Protein AF-A0A948FNV9-F1 (afdb_monomer_lite)

Secondary structure (DSSP, 8-state):
-TTTT----HHHHHHHTGGGGGHHHHHHHHHHHHB-TT--HHHHHHHTT--HHHHHHHHHIIIIIHHHHHHHHHGGGGG-GGGHHHHHHHHHHHHHHHHTTTB-HHHHHHHHHHHHHHHHHHHHHHHHHTSSHHHHHHHHHHHHHHHHHHHHHHH-

Radius of gyration: 16.14 Å; chains: 1; bounding box: 38×26×47 Å

Foldseek 3Di:
DVFAQFLDDPVLCVVQQVVLLCVLVVCLVCVVVWWDPVDPPLVVCVVVVNDLVNLVVCLCCQLPVVLVVVCVVLVVLLPDPPCQLVSQQVQLVVVLVVCVNTGDPVNSVVSSVVSSVLSVVQSVSCVVRVHNHSVSSSSSSNSNSVSVSSSVVRPD

pLDDT: mean 92.03, std 7.29, range [51.28, 98.44]

Sequence (156 aa):
KKLLFKGFSAKYFLAFVIPLLFFGPLLYKFFPYILNDSVVFKEWLYANGISSKSFMILIPYFCIVHPVLEEIHWGKFREYANQQWIMYVLFAGYHILVLANLLSRIWLIISFLVLVGVAYLWTVLYKKLNGGIIPFLSHLVADIGIIGVAYAVVFK

Structure (mmCIF, N/CA/C/O backbone):
data_AF-A0A948FNV9-F1
#
_entry.id   AF-A0A948FNV9-F1
#
loop_
_atom_site.group_PDB
_atom_site.id
_atom_site.type_symbol
_atom_site.label_atom_id
_atom_site.label_alt_id
_atom_site.label_comp_id
_atom_site.label_asym_id
_atom_site.label_entity_id
_atom_site.label_seq_id
_atom_site.pdbx_PDB_ins_code
_atom_site.Cartn_x
_atom_site.Cartn_y
_atom_site.Cartn_z
_atom_site.occupancy
_atom_site.B_iso_or_equiv
_atom_site.auth_seq_id
_atom_site.auth_comp_id
_atom_site.auth_asym_id
_atom_site.auth_atom_id
_atom_site.pdbx_PDB_model_num
ATOM 1 N N . LYS A 1 1 ? -12.991 -12.519 12.413 1.00 51.28 1 LYS A N 1
ATOM 2 C CA . LYS A 1 1 ? -13.675 -12.519 11.087 1.00 51.28 1 LYS A CA 1
ATOM 3 C C . LYS A 1 1 ? -14.839 -11.516 10.981 1.00 51.28 1 LYS A C 1
ATOM 5 O O . LYS A 1 1 ? -14.946 -10.890 9.942 1.00 51.28 1 LYS A O 1
ATOM 10 N N . LYS A 1 2 ? -15.673 -11.291 12.016 1.00 57.31 2 LYS A N 1
ATOM 11 C CA . LYS A 1 2 ? -16.842 -10.372 11.957 1.00 57.31 2 LYS A CA 1
ATOM 12 C C . LYS A 1 2 ? -16.541 -8.854 11.915 1.00 57.31 2 LYS A C 1
ATOM 14 O O . LYS A 1 2 ? -17.488 -8.085 11.802 1.00 57.31 2 LYS A O 1
ATOM 19 N N . LEU A 1 3 ? -15.280 -8.417 12.025 1.00 73.06 3 LEU A N 1
ATOM 20 C CA . LEU A 1 3 ? -14.925 -6.991 12.157 1.00 73.06 3 LEU A CA 1
ATOM 21 C C . LEU A 1 3 ? -14.445 -6.328 10.856 1.00 73.06 3 LEU A C 1
ATOM 23 O O . LEU A 1 3 ? -14.486 -5.107 10.774 1.00 73.06 3 LEU A O 1
ATOM 27 N N . LEU A 1 4 ? -14.053 -7.093 9.828 1.00 81.62 4 LEU A N 1
ATOM 28 C CA . LEU A 1 4 ? -13.456 -6.524 8.609 1.00 81.62 4 LEU A CA 1
ATOM 29 C C . LEU A 1 4 ? -14.431 -5.617 7.843 1.00 81.62 4 LEU A C 1
ATOM 31 O O . LEU A 1 4 ? -14.056 -4.533 7.430 1.00 81.62 4 LEU A O 1
ATOM 35 N N . PHE A 1 5 ? -15.703 -6.009 7.744 1.00 86.19 5 PHE A N 1
ATOM 36 C CA . PHE A 1 5 ? -16.733 -5.247 7.026 1.00 86.19 5 PHE A CA 1
ATOM 37 C C . PHE A 1 5 ? -17.628 -4.395 7.945 1.00 86.19 5 PHE A C 1
ATOM 39 O O . PHE A 1 5 ? -18.759 -4.071 7.594 1.00 86.19 5 PHE A O 1
ATOM 46 N N . LYS A 1 6 ? -17.150 -4.053 9.148 1.00 92.12 6 LYS A N 1
ATOM 47 C CA . LYS A 1 6 ? -17.861 -3.192 10.109 1.00 92.12 6 LYS A CA 1
ATOM 48 C C . LYS A 1 6 ? -17.164 -1.845 10.275 1.00 92.12 6 LYS A C 1
ATOM 50 O O . LYS A 1 6 ? -16.028 -1.676 9.843 1.00 92.12 6 LYS A O 1
ATOM 55 N N . GLY A 1 7 ? -17.844 -0.915 10.947 1.00 93.25 7 GLY A N 1
ATOM 56 C CA . GLY A 1 7 ? -17.279 0.384 11.318 1.00 93.25 7 GLY A CA 1
ATOM 57 C C . GLY A 1 7 ? -17.314 1.412 10.190 1.00 93.25 7 GLY A C 1
ATOM 58 O O . GLY A 1 7 ? -16.403 2.224 10.066 1.00 93.25 7 GLY A O 1
ATOM 59 N N . PHE A 1 8 ? -18.332 1.374 9.325 1.00 96.44 8 PHE A N 1
ATOM 60 C CA . PHE A 1 8 ? -18.444 2.365 8.259 1.00 96.44 8 PHE A CA 1
ATOM 61 C C . PHE A 1 8 ? -18.791 3.741 8.828 1.00 96.44 8 PHE A C 1
ATOM 63 O O . PHE A 1 8 ? -19.652 3.880 9.697 1.00 96.44 8 PHE A O 1
ATOM 70 N N . SER A 1 9 ? -18.147 4.772 8.291 1.00 97.62 9 SER A N 1
ATOM 71 C CA . SER A 1 9 ? -18.493 6.157 8.568 1.00 97.62 9 SER A CA 1
ATOM 72 C C . SER A 1 9 ? -18.161 7.017 7.357 1.00 97.62 9 SER A C 1
ATOM 74 O O . SER A 1 9 ? -17.003 7.084 6.944 1.00 97.62 9 SER A O 1
ATOM 76 N N . ALA A 1 10 ? -19.168 7.713 6.823 1.00 97.88 10 ALA A N 1
ATOM 77 C CA . ALA A 1 10 ? -19.018 8.567 5.645 1.00 97.88 10 ALA A CA 1
ATOM 78 C C . ALA A 1 10 ? -17.923 9.628 5.836 1.00 97.88 10 ALA A C 1
ATOM 80 O O . ALA A 1 10 ? -17.114 9.844 4.942 1.00 97.88 10 ALA A O 1
ATOM 81 N N . LYS A 1 11 ? -17.825 10.220 7.035 1.00 98.06 11 LYS A N 1
ATOM 82 C CA . LYS A 1 11 ? -16.777 11.196 7.370 1.00 98.06 11 LYS A CA 1
ATOM 83 C C . LYS A 1 11 ? -15.372 10.627 7.151 1.00 98.06 11 LYS A C 1
ATOM 85 O O . LYS A 1 11 ? -14.539 11.279 6.534 1.00 98.06 11 LYS A O 1
ATOM 90 N N . TYR A 1 12 ? -15.104 9.423 7.657 1.00 97.88 12 TYR A N 1
ATOM 91 C CA . TYR A 1 12 ? -13.786 8.796 7.527 1.00 97.88 12 TYR A CA 1
ATOM 92 C C . TYR A 1 12 ? -13.562 8.230 6.127 1.00 97.88 12 TYR A C 1
ATOM 94 O O . TYR A 1 12 ? -12.448 8.286 5.626 1.00 97.88 12 TYR A O 1
ATOM 102 N N . PHE A 1 13 ? -14.611 7.756 5.460 1.00 98.06 13 PHE A N 1
ATOM 103 C CA . PHE A 1 13 ? -14.531 7.361 4.058 1.00 98.06 13 PHE A CA 1
ATOM 104 C C . PHE A 1 13 ? -14.100 8.537 3.166 1.00 98.06 13 PHE A C 1
ATOM 106 O O . PHE A 1 13 ? -13.123 8.430 2.426 1.00 98.06 13 PHE A O 1
ATOM 113 N N . LEU A 1 14 ? -14.761 9.690 3.302 1.00 97.94 14 LEU A N 1
ATOM 114 C CA . LEU A 1 14 ? -14.412 10.908 2.569 1.00 97.94 14 LEU A CA 1
ATOM 115 C C . LEU A 1 14 ? -13.010 11.418 2.920 1.00 97.94 14 LEU A C 1
ATOM 117 O O . LEU A 1 14 ? -12.318 11.922 2.045 1.00 97.94 14 LEU A O 1
ATOM 121 N N . ALA A 1 15 ? -12.581 11.283 4.176 1.00 97.62 15 ALA A N 1
ATOM 122 C CA . ALA A 1 15 ? -11.281 11.785 4.616 1.00 97.62 15 ALA A CA 1
ATOM 123 C C . ALA A 1 15 ? -10.100 10.859 4.277 1.00 97.62 15 ALA A C 1
ATOM 125 O O . ALA A 1 15 ? -8.992 11.353 4.102 1.00 97.62 15 ALA A O 1
ATOM 126 N N . PHE A 1 16 ? -10.306 9.538 4.211 1.00 96.81 16 PHE A N 1
ATOM 127 C CA . PHE A 1 16 ? -9.207 8.562 4.139 1.00 96.81 16 PHE A CA 1
ATOM 128 C C . PHE A 1 16 ? -9.250 7.635 2.923 1.00 96.81 16 PHE A C 1
ATOM 130 O O . PHE A 1 16 ? -8.218 7.076 2.570 1.00 96.81 16 PHE A O 1
ATOM 137 N N . VAL A 1 17 ? -10.404 7.465 2.272 1.00 97.75 17 VAL A N 1
ATOM 138 C CA . VAL A 1 17 ? -10.530 6.603 1.084 1.00 97.75 17 VAL A CA 1
ATOM 139 C C . VAL A 1 17 ? -10.558 7.442 -0.188 1.00 97.75 17 VAL A C 1
ATOM 141 O O . VAL A 1 17 ? -9.777 7.193 -1.099 1.00 97.75 17 VAL A O 1
ATOM 144 N N . ILE A 1 18 ? -11.404 8.475 -0.245 1.00 97.94 18 ILE A N 1
ATOM 145 C CA . ILE A 1 18 ? -11.535 9.320 -1.445 1.00 97.94 18 ILE A CA 1
ATOM 146 C C . ILE A 1 18 ? -10.213 9.973 -1.879 1.00 97.94 18 ILE A C 1
ATOM 148 O O . ILE A 1 18 ? -9.918 9.930 -3.073 1.00 97.94 18 ILE A O 1
ATOM 152 N N . PRO A 1 19 ? -9.366 10.516 -0.982 1.00 97.19 19 PRO A N 1
ATOM 153 C CA . PRO A 1 19 ? -8.103 11.115 -1.406 1.00 97.19 19 PRO A CA 1
ATOM 154 C C . PRO A 1 19 ? -7.150 10.118 -2.079 1.00 97.19 19 PRO A C 1
ATOM 156 O O . PRO A 1 19 ? -6.336 10.517 -2.908 1.00 97.19 19 PRO A O 1
ATOM 159 N N . LEU A 1 20 ? -7.274 8.818 -1.785 1.00 97.06 20 LEU A N 1
ATOM 160 C CA . LEU A 1 20 ? -6.443 7.783 -2.401 1.00 97.06 20 LEU A CA 1
ATOM 161 C C . LEU A 1 20 ? -6.792 7.527 -3.870 1.00 97.06 20 LEU A C 1
ATOM 163 O O . LEU A 1 20 ? -5.965 6.978 -4.591 1.00 97.06 20 LEU A O 1
ATOM 167 N N . LEU 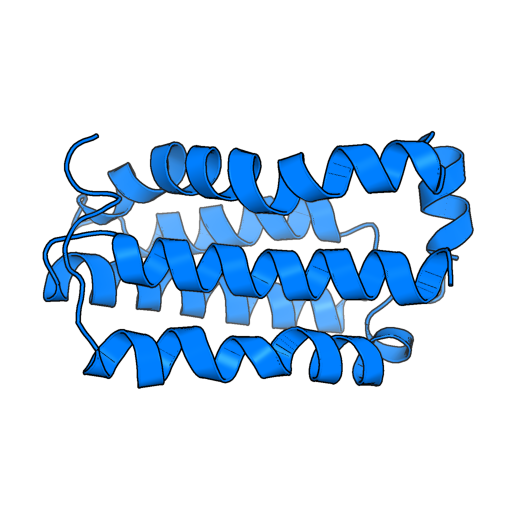A 1 21 ? -7.936 8.010 -4.369 1.00 95.38 21 LEU A N 1
ATOM 168 C CA . LEU A 1 21 ? -8.219 8.009 -5.811 1.00 95.38 21 LEU A CA 1
ATOM 169 C C . LEU A 1 21 ? -7.186 8.832 -6.601 1.00 95.38 21 LEU A C 1
ATOM 171 O O . LEU A 1 21 ? -6.929 8.549 -7.769 1.00 95.38 21 LEU A O 1
ATOM 175 N N . PHE A 1 22 ? -6.550 9.818 -5.960 1.00 96.31 22 PHE A N 1
ATOM 176 C CA . PHE A 1 22 ? -5.479 10.618 -6.557 1.00 96.31 22 PHE A CA 1
ATOM 177 C C . PHE A 1 22 ? -4.097 9.969 -6.430 1.00 96.31 22 PHE A C 1
ATOM 179 O O . PHE A 1 22 ? -3.148 10.443 -7.056 1.00 96.31 22 PHE A O 1
ATOM 186 N N . PHE A 1 23 ? -3.969 8.878 -5.667 1.00 94.56 23 PHE A N 1
ATOM 187 C CA . PHE A 1 23 ? -2.686 8.217 -5.449 1.00 94.56 23 PHE A CA 1
ATOM 188 C C . PHE A 1 23 ? -2.124 7.611 -6.735 1.00 94.56 23 PHE A C 1
ATOM 190 O O . PHE A 1 23 ? -0.958 7.831 -7.034 1.00 94.56 23 PHE A O 1
ATOM 197 N N . GLY A 1 24 ? -2.949 6.934 -7.541 1.00 95.00 24 GLY A N 1
ATOM 198 C CA . GLY A 1 24 ? -2.537 6.410 -8.849 1.00 95.00 24 GLY A CA 1
ATOM 199 C C . GLY A 1 24 ? -2.005 7.507 -9.786 1.00 95.00 24 GLY A C 1
ATOM 200 O O . GLY A 1 24 ? -0.856 7.432 -10.208 1.00 95.00 24 GLY A O 1
ATOM 201 N N . PRO A 1 25 ? -2.770 8.575 -10.078 1.00 96.12 25 PRO A N 1
ATOM 202 C CA . PRO A 1 25 ? -2.279 9.700 -10.879 1.00 96.12 25 PRO A CA 1
ATOM 203 C C . PRO A 1 25 ? -0.986 10.334 -10.345 1.00 96.12 25 PRO A C 1
ATOM 205 O O . PRO A 1 25 ? -0.082 10.650 -11.122 1.00 96.12 25 PRO A O 1
ATOM 208 N N . LEU A 1 26 ? -0.875 10.496 -9.022 1.00 95.50 26 LEU A N 1
ATOM 209 C CA . LEU A 1 26 ? 0.336 11.010 -8.384 1.00 95.50 26 LEU A CA 1
ATOM 210 C C . LEU A 1 26 ? 1.517 10.060 -8.616 1.00 95.50 26 LEU A C 1
ATOM 212 O O . LEU A 1 26 ? 2.572 10.488 -9.080 1.00 95.50 26 LEU A O 1
ATOM 216 N N . LEU A 1 27 ? 1.319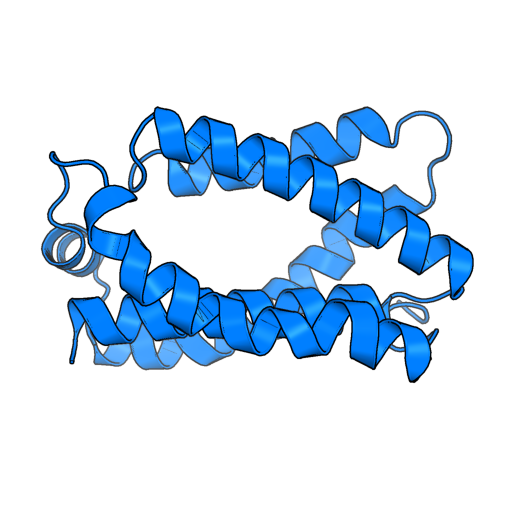 8.769 -8.357 1.00 94.75 27 LEU A N 1
ATOM 217 C CA . LEU A 1 27 ? 2.322 7.731 -8.543 1.00 94.75 27 LEU A CA 1
ATOM 218 C C . LEU A 1 27 ? 2.768 7.644 -10.004 1.00 94.75 27 LEU A C 1
ATOM 220 O O . LEU A 1 27 ? 3.965 7.586 -10.247 1.00 94.75 27 LEU A O 1
ATOM 224 N N . TYR A 1 28 ? 1.847 7.717 -10.967 1.00 94.31 28 TYR A N 1
ATOM 225 C CA . TYR A 1 28 ? 2.163 7.742 -12.399 1.00 94.31 28 TYR A CA 1
ATOM 226 C C . TYR A 1 28 ? 3.123 8.882 -12.748 1.00 94.31 28 TYR A C 1
ATOM 228 O O . TYR A 1 28 ? 4.118 8.675 -13.438 1.00 94.31 28 TYR A O 1
ATOM 236 N N . LYS A 1 29 ? 2.859 10.085 -12.222 1.00 94.69 29 LYS A N 1
ATOM 237 C CA . LYS A 1 29 ? 3.716 11.257 -12.437 1.00 94.69 29 LYS A CA 1
ATOM 238 C C . LYS A 1 29 ? 5.112 11.073 -11.838 1.00 94.69 29 LYS A C 1
ATOM 240 O O . LYS A 1 29 ? 6.090 11.503 -12.442 1.00 94.69 29 LYS A O 1
ATOM 245 N N . PHE A 1 30 ? 5.206 10.469 -10.655 1.00 92.94 30 PHE A N 1
ATOM 246 C CA . PHE A 1 30 ? 6.484 10.259 -9.968 1.00 92.94 30 PHE A CA 1
ATOM 247 C C . PHE A 1 30 ? 7.208 8.974 -10.381 1.00 92.94 30 PHE A C 1
ATOM 249 O O . PHE A 1 30 ? 8.377 8.811 -10.041 1.00 92.94 30 PHE A O 1
ATOM 256 N N . PHE A 1 31 ? 6.553 8.093 -11.136 1.00 90.94 31 PHE A N 1
ATOM 257 C CA . PHE A 1 31 ? 7.045 6.761 -11.472 1.00 90.94 31 PHE A CA 1
ATOM 258 C C . PHE A 1 31 ? 8.482 6.734 -12.026 1.00 90.94 31 PHE A C 1
ATOM 260 O O . PHE A 1 31 ? 9.269 5.928 -11.526 1.00 90.94 31 PHE A O 1
ATOM 267 N N . PRO A 1 32 ? 8.888 7.634 -12.952 1.00 88.56 32 PRO A N 1
ATOM 268 C CA . PRO A 1 32 ? 10.257 7.650 -13.478 1.00 88.56 32 PRO A CA 1
ATOM 269 C C . PRO A 1 32 ? 11.333 7.931 -12.424 1.00 88.56 32 PRO A C 1
ATOM 271 O O . PRO A 1 32 ? 12.480 7.558 -12.617 1.00 88.56 32 PRO A O 1
ATOM 274 N N . TYR A 1 33 ? 10.977 8.586 -11.318 1.00 91.19 33 TYR A N 1
ATOM 275 C CA . TYR A 1 33 ? 11.906 8.914 -10.235 1.00 91.19 33 TYR A CA 1
ATOM 276 C C . TYR A 1 33 ? 11.930 7.850 -9.134 1.00 91.19 33 TYR A C 1
ATOM 278 O O . TYR A 1 33 ? 12.823 7.877 -8.289 1.00 91.19 33 TYR A O 1
ATOM 286 N N . ILE A 1 34 ? 10.916 6.976 -9.091 1.00 92.31 34 ILE A N 1
ATOM 287 C CA . ILE A 1 34 ? 10.714 5.975 -8.035 1.00 92.31 34 ILE A CA 1
ATOM 288 C C . ILE A 1 34 ? 11.552 4.725 -8.279 1.00 92.31 34 ILE A C 1
ATOM 290 O O . ILE A 1 34 ? 12.109 4.150 -7.336 1.00 92.31 34 ILE A O 1
ATOM 294 N N . LEU A 1 35 ? 11.610 4.296 -9.538 1.00 89.75 35 LEU A N 1
ATOM 295 C CA . LEU A 1 35 ? 12.297 3.075 -9.918 1.00 89.75 35 LEU A CA 1
ATOM 296 C C . LEU A 1 35 ? 13.805 3.180 -9.707 1.00 89.75 35 LEU A C 1
ATOM 298 O O . LEU A 1 35 ? 14.401 4.254 -9.733 1.00 89.75 35 LEU A O 1
ATOM 302 N N . ASN A 1 36 ? 14.420 2.029 -9.476 1.00 82.62 36 ASN A N 1
ATOM 303 C CA . ASN A 1 36 ? 15.862 1.902 -9.514 1.00 82.62 36 ASN A CA 1
ATOM 304 C C . ASN A 1 36 ? 16.347 2.016 -10.969 1.00 82.62 36 ASN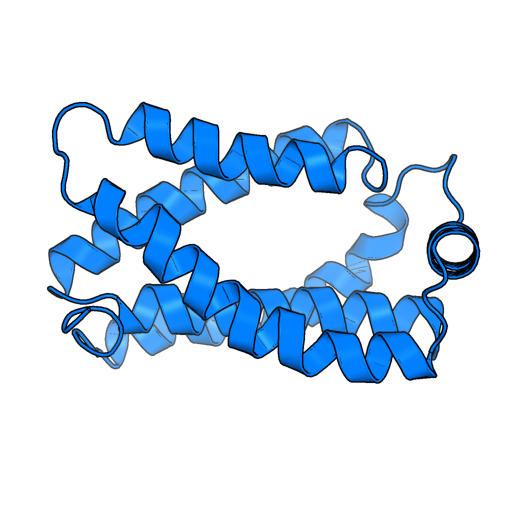 A C 1
ATOM 306 O O . ASN A 1 36 ? 15.914 1.237 -11.816 1.00 82.62 36 ASN A O 1
ATOM 310 N N . ASP A 1 37 ? 17.278 2.935 -11.237 1.00 75.31 37 ASP A N 1
ATOM 311 C CA . ASP A 1 37 ? 17.852 3.172 -12.570 1.00 75.31 37 ASP A CA 1
ATOM 312 C C . ASP A 1 37 ? 18.482 1.912 -13.187 1.00 75.31 37 ASP A C 1
ATOM 314 O O . ASP A 1 37 ? 18.569 1.790 -14.408 1.00 75.31 37 ASP A O 1
ATOM 318 N N . SER A 1 38 ? 18.904 0.946 -12.360 1.00 61.62 38 SER A N 1
ATOM 319 C CA . SER A 1 38 ? 19.459 -0.324 -12.839 1.00 61.62 38 SER A CA 1
ATOM 320 C C . SER A 1 38 ? 18.402 -1.337 -13.291 1.00 61.62 38 SER A C 1
ATOM 322 O O . SER A 1 38 ? 18.763 -2.441 -13.697 1.00 61.62 38 SER A O 1
ATOM 324 N N . VAL A 1 39 ? 17.109 -1.023 -13.167 1.00 70.19 39 VAL A N 1
ATOM 325 C CA . VAL A 1 39 ? 16.007 -1.949 -13.444 1.00 70.19 39 VAL A CA 1
ATOM 326 C C . VAL A 1 39 ? 15.096 -1.375 -14.515 1.00 70.19 39 VAL A C 1
ATOM 328 O O . VAL A 1 39 ? 14.282 -0.485 -14.272 1.00 70.19 39 VAL A O 1
ATOM 331 N N . VAL A 1 40 ? 15.144 -1.975 -15.703 1.00 83.88 40 VAL A N 1
ATOM 332 C CA . VAL A 1 40 ? 14.096 -1.774 -16.702 1.00 83.88 40 VAL A CA 1
ATOM 333 C C . VAL A 1 40 ? 12.873 -2.566 -16.241 1.00 83.88 40 VAL A C 1
ATOM 335 O O . VAL A 1 40 ? 12.770 -3.772 -16.458 1.00 83.88 40 VAL A O 1
ATOM 3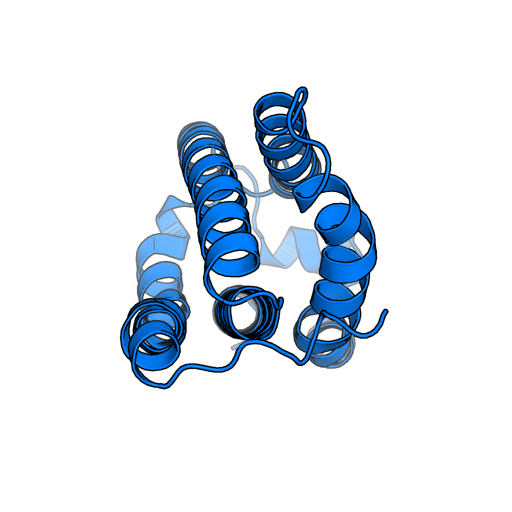38 N N . PHE A 1 41 ? 11.939 -1.898 -15.561 1.00 85.94 41 PHE A N 1
ATOM 339 C CA . PHE A 1 41 ? 10.798 -2.545 -14.894 1.00 85.94 41 PHE A CA 1
ATOM 340 C C . PHE A 1 41 ? 10.001 -3.489 -15.808 1.00 85.94 41 PHE A C 1
ATOM 342 O O . PHE A 1 41 ? 9.601 -4.579 -15.399 1.00 85.94 41 PHE A O 1
ATOM 349 N N . LYS A 1 42 ? 9.838 -3.108 -17.078 1.00 89.12 42 LYS A N 1
ATOM 350 C CA . LYS A 1 42 ? 9.219 -3.953 -18.103 1.00 89.12 42 LYS A CA 1
ATOM 351 C C . LYS A 1 42 ? 9.975 -5.266 -18.309 1.00 89.12 42 LYS A C 1
ATOM 353 O O . LYS A 1 42 ? 9.354 -6.324 -18.313 1.00 89.12 42 LYS A O 1
ATOM 358 N N . GLU A 1 43 ? 11.293 -5.211 -18.468 1.00 90.44 43 GLU A N 1
ATOM 359 C CA . GLU A 1 43 ? 12.133 -6.400 -18.655 1.00 90.44 43 GLU A CA 1
ATOM 360 C C . GLU A 1 43 ? 12.117 -7.287 -17.412 1.00 90.44 43 GLU A C 1
ATOM 362 O O . GLU A 1 43 ? 11.988 -8.503 -17.538 1.00 90.44 43 GLU A O 1
ATOM 367 N N . TRP A 1 44 ? 12.145 -6.686 -16.218 1.00 89.38 44 TRP A N 1
ATOM 368 C CA . TRP A 1 44 ? 12.020 -7.420 -14.960 1.00 89.38 44 TRP A CA 1
ATOM 369 C C . TRP A 1 44 ? 10.702 -8.204 -14.882 1.00 89.38 44 TRP A C 1
ATOM 371 O O . TRP A 1 44 ? 10.709 -9.379 -14.513 1.00 89.38 44 TRP A O 1
ATOM 381 N N . LEU A 1 45 ? 9.576 -7.599 -15.279 1.00 91.00 45 LEU A N 1
ATOM 382 C CA . LEU A 1 45 ? 8.281 -8.286 -15.316 1.00 91.00 45 LEU A CA 1
ATOM 383 C C . LEU A 1 45 ? 8.299 -9.471 -16.289 1.00 91.00 45 LEU A C 1
ATOM 385 O O . LEU A 1 45 ? 7.922 -10.576 -15.900 1.00 91.00 45 LEU A O 1
ATOM 389 N N . TYR A 1 46 ? 8.796 -9.284 -17.515 1.00 92.00 46 TYR A N 1
ATOM 390 C CA . TYR A 1 46 ? 8.896 -10.377 -18.489 1.00 92.00 46 TYR A CA 1
ATOM 391 C C . TYR A 1 46 ? 9.838 -11.497 -18.029 1.00 92.00 46 TYR A C 1
ATOM 393 O O . TYR A 1 46 ? 9.494 -12.669 -18.187 1.00 92.00 46 TYR A O 1
ATOM 401 N N . ALA A 1 47 ? 10.974 -11.162 -17.411 1.00 91.69 47 ALA A N 1
ATOM 402 C CA . ALA A 1 47 ? 11.918 -12.138 -16.863 1.00 91.69 47 ALA A CA 1
ATOM 403 C C . ALA A 1 47 ? 11.302 -12.996 -15.743 1.00 91.69 47 ALA A C 1
ATOM 405 O O . ALA A 1 47 ? 11.681 -14.150 -15.570 1.00 91.69 47 ALA A O 1
ATOM 406 N N . ASN A 1 48 ? 10.310 -12.459 -15.027 1.00 91.25 48 ASN A N 1
ATOM 407 C CA . ASN A 1 48 ? 9.545 -13.175 -14.003 1.00 91.25 48 ASN A CA 1
ATOM 408 C C . ASN A 1 48 ? 8.242 -13.797 -14.547 1.00 91.25 48 ASN A C 1
ATOM 410 O O . ASN A 1 48 ? 7.352 -14.158 -13.779 1.00 91.25 48 ASN A O 1
ATOM 414 N N . GLY A 1 49 ? 8.102 -13.918 -15.872 1.00 93.50 49 GLY A N 1
ATOM 415 C CA . GLY A 1 49 ? 6.941 -14.540 -16.516 1.00 93.50 49 GLY A CA 1
ATOM 416 C C . GLY A 1 49 ? 5.674 -13.679 -16.509 1.00 93.50 49 GLY A C 1
ATOM 417 O O . GLY A 1 49 ? 4.590 -14.171 -16.828 1.00 93.50 49 GLY A O 1
ATOM 418 N N . ILE A 1 50 ? 5.784 -12.392 -16.175 1.00 93.88 50 ILE A N 1
ATOM 419 C CA . ILE A 1 50 ? 4.655 -11.467 -16.100 1.00 93.88 50 ILE A CA 1
ATOM 420 C C . ILE A 1 50 ? 4.515 -10.718 -17.433 1.00 93.88 50 ILE A C 1
ATOM 422 O O . ILE A 1 50 ? 5.002 -9.609 -17.629 1.00 93.88 50 ILE A O 1
ATOM 426 N N . SER A 1 51 ? 3.799 -11.347 -18.362 1.00 94.06 51 SER A N 1
ATOM 427 C CA . SER A 1 51 ? 3.266 -10.722 -19.581 1.00 94.06 51 SER A CA 1
ATOM 428 C C . SER A 1 51 ? 2.047 -9.827 -19.299 1.00 94.06 51 SER A C 1
ATOM 430 O O . SER A 1 51 ? 1.442 -9.918 -18.233 1.00 94.06 51 SER A O 1
ATOM 432 N N . SER A 1 52 ? 1.597 -9.045 -20.289 1.00 92.88 52 SER A N 1
ATOM 433 C CA . SER A 1 52 ? 0.348 -8.263 -20.197 1.00 92.88 52 SER A CA 1
ATOM 434 C C . SER A 1 52 ? -0.870 -9.132 -19.833 1.00 92.88 52 SER A C 1
ATOM 436 O O . SER A 1 52 ? -1.637 -8.780 -18.939 1.00 92.88 52 SER A O 1
ATOM 438 N N . LYS A 1 53 ? -1.014 -10.315 -20.455 1.00 94.00 53 LYS A N 1
ATOM 439 C CA . LYS A 1 53 ? -2.137 -11.235 -20.193 1.00 94.00 53 LYS A CA 1
ATOM 440 C C . LYS A 1 53 ? -2.113 -11.780 -18.765 1.00 94.00 53 LYS A C 1
ATOM 442 O O . LYS A 1 53 ? -3.135 -11.766 -18.088 1.00 94.00 53 LYS A O 1
ATOM 447 N N . SER A 1 54 ? -0.953 -12.236 -18.294 1.00 93.75 54 SER A N 1
ATOM 448 C CA . SER A 1 54 ? -0.805 -12.699 -16.907 1.00 93.75 54 SER A CA 1
ATOM 449 C C . SER A 1 54 ? -0.967 -11.549 -15.913 1.00 93.75 54 SER A C 1
ATOM 451 O O . SER A 1 54 ? -1.562 -11.748 -14.861 1.00 93.75 54 SER A O 1
ATOM 453 N N . PHE A 1 55 ? -0.532 -10.332 -16.259 1.00 93.75 55 PHE A N 1
ATOM 454 C CA . PHE A 1 55 ? -0.751 -9.152 -15.424 1.00 93.75 55 PHE A CA 1
ATOM 455 C C . PHE A 1 55 ? -2.246 -8.856 -15.266 1.00 93.75 55 PHE A C 1
ATOM 457 O O . PHE A 1 55 ? -2.692 -8.635 -14.147 1.00 93.75 55 PHE A O 1
ATOM 464 N N . MET A 1 56 ? -3.049 -8.941 -16.335 1.00 92.44 56 MET A N 1
ATOM 465 C CA . MET A 1 56 ? -4.509 -8.771 -16.243 1.00 92.44 56 MET A CA 1
ATOM 466 C C . MET A 1 56 ? -5.168 -9.759 -15.270 1.00 92.44 56 MET A C 1
ATOM 468 O O . MET A 1 56 ? -6.126 -9.393 -14.595 1.00 92.44 56 MET A O 1
ATOM 472 N N . ILE A 1 57 ? -4.646 -10.986 -15.163 1.00 92.19 57 ILE A N 1
ATOM 473 C CA . ILE A 1 57 ? -5.109 -11.984 -14.182 1.00 92.19 57 ILE A CA 1
ATOM 474 C C . ILE A 1 57 ? -4.655 -11.613 -12.763 1.00 92.19 57 ILE A C 1
ATOM 476 O O . ILE A 1 57 ? -5.389 -11.824 -11.798 1.00 92.19 57 ILE A O 1
ATOM 480 N N . LEU A 1 58 ? -3.463 -11.030 -12.622 1.00 91.81 58 LEU A N 1
ATOM 481 C CA . LEU A 1 58 ? -2.932 -10.575 -11.339 1.00 91.81 58 LEU A CA 1
ATOM 482 C C . LEU A 1 58 ? -3.670 -9.344 -10.790 1.00 91.81 58 LEU A C 1
ATOM 484 O O . LEU A 1 58 ? -3.739 -9.202 -9.573 1.00 91.81 58 LEU A O 1
ATOM 488 N N . ILE A 1 59 ? -4.270 -8.495 -11.633 1.00 92.31 59 ILE A N 1
ATOM 489 C CA . ILE A 1 59 ? -5.034 -7.313 -11.187 1.00 92.31 59 ILE A CA 1
ATOM 490 C C . ILE A 1 59 ? -6.115 -7.669 -10.150 1.00 92.31 59 ILE A C 1
ATOM 492 O O . ILE A 1 59 ? -6.046 -7.137 -9.042 1.00 92.31 59 ILE A O 1
ATOM 496 N N . PRO A 1 60 ? -7.100 -8.550 -10.426 1.00 93.12 60 PRO A N 1
ATOM 497 C CA . PRO A 1 60 ? -8.124 -8.887 -9.438 1.00 93.12 60 PRO A CA 1
ATOM 498 C C . PRO A 1 60 ? -7.539 -9.584 -8.205 1.00 93.12 60 PRO A C 1
ATOM 500 O O . PRO A 1 60 ? -8.052 -9.392 -7.103 1.00 93.12 60 PRO A O 1
ATOM 503 N N . TYR A 1 61 ? -6.454 -10.351 -8.356 1.00 94.94 61 TYR A N 1
ATOM 504 C CA . TYR A 1 61 ? -5.766 -10.946 -7.213 1.00 94.94 61 TYR A CA 1
ATOM 505 C C . TYR A 1 61 ? -5.185 -9.868 -6.291 1.00 94.94 61 TYR A C 1
ATOM 507 O O . TYR A 1 61 ? -5.536 -9.833 -5.113 1.00 94.94 61 TYR A O 1
ATOM 515 N N . PHE A 1 62 ? -4.363 -8.961 -6.824 1.00 93.31 62 PHE A N 1
ATOM 516 C CA . PHE A 1 62 ? -3.727 -7.903 -6.038 1.00 93.31 62 PHE A CA 1
ATOM 517 C C . PHE A 1 62 ? -4.713 -6.853 -5.540 1.00 93.31 62 PHE A C 1
ATOM 519 O O . PHE A 1 62 ? -4.511 -6.321 -4.466 1.00 93.31 62 PHE A O 1
ATOM 526 N N . CYS A 1 63 ? -5.797 -6.575 -6.262 1.00 92.75 63 CYS A N 1
ATOM 527 C CA . CYS A 1 63 ? -6.764 -5.582 -5.805 1.00 92.75 63 CYS A CA 1
ATOM 528 C C . CYS A 1 63 ? -7.748 -6.166 -4.784 1.00 92.75 63 CYS A C 1
ATOM 530 O O . CYS A 1 63 ? -8.160 -5.465 -3.877 1.00 92.75 63 CYS A O 1
ATOM 532 N N . ILE A 1 64 ? -8.169 -7.429 -4.907 1.00 91.75 64 ILE A N 1
ATOM 533 C CA . ILE A 1 64 ? -9.274 -7.964 -4.089 1.00 91.75 64 ILE A CA 1
ATOM 534 C C . ILE A 1 64 ? -8.774 -9.010 -3.101 1.00 91.75 64 ILE A C 1
ATOM 536 O O . ILE A 1 64 ? -8.997 -8.892 -1.897 1.00 91.75 64 ILE A O 1
ATOM 540 N N . VAL A 1 65 ? -8.128 -10.060 -3.605 1.00 94.94 65 VAL A N 1
ATOM 541 C CA . VAL A 1 65 ? -7.743 -11.217 -2.785 1.00 94.94 65 VAL A CA 1
ATOM 542 C C . VAL A 1 65 ? -6.645 -10.826 -1.802 1.00 94.94 65 VAL A C 1
ATOM 544 O O . VAL A 1 65 ? -6.745 -11.138 -0.615 1.00 94.94 65 VAL A O 1
ATOM 547 N N . HIS A 1 66 ? -5.630 -10.110 -2.277 1.00 93.94 66 HIS A N 1
ATOM 548 C CA . HIS A 1 66 ? -4.469 -9.729 -1.488 1.00 93.94 66 HIS A CA 1
ATOM 549 C C . HIS A 1 66 ? -4.833 -8.834 -0.284 1.00 93.94 66 HIS A C 1
ATOM 551 O O . HIS A 1 66 ? -4.580 -9.288 0.835 1.00 93.94 66 HIS A O 1
ATOM 557 N N . PRO A 1 67 ? -5.557 -7.701 -0.423 1.00 92.12 67 PRO A N 1
ATOM 558 C CA . PRO A 1 67 ? -5.987 -6.889 0.719 1.00 92.12 67 PRO A CA 1
ATOM 559 C C . PRO A 1 67 ? -6.827 -7.643 1.744 1.00 92.12 67 PRO A C 1
ATOM 561 O O . PRO A 1 67 ? -6.715 -7.403 2.946 1.00 92.12 67 PRO A O 1
ATOM 564 N N . VAL A 1 68 ? -7.675 -8.581 1.301 1.00 93.56 68 VAL A N 1
ATOM 565 C CA . VAL A 1 68 ? -8.458 -9.416 2.224 1.00 93.56 68 VAL A CA 1
ATOM 566 C C . VAL A 1 68 ? -7.537 -10.315 3.047 1.00 93.56 68 VAL A C 1
ATOM 568 O O . VAL A 1 68 ? -7.708 -10.411 4.265 1.00 93.56 68 VAL A O 1
ATOM 571 N N . LEU A 1 69 ? -6.572 -10.981 2.408 1.00 94.56 69 LEU A N 1
ATOM 572 C CA . LEU A 1 69 ? -5.612 -11.845 3.098 1.00 94.56 69 LEU A CA 1
ATOM 573 C C . LEU A 1 69 ? -4.719 -11.044 4.052 1.00 94.56 69 LEU A C 1
ATOM 575 O O . LEU A 1 69 ? -4.531 -11.457 5.199 1.00 94.56 69 LEU A O 1
ATOM 579 N N . GLU A 1 70 ? -4.239 -9.886 3.607 1.00 93.62 70 GLU A N 1
ATOM 580 C CA . GLU A 1 70 ? -3.443 -8.952 4.399 1.00 93.62 70 GLU A CA 1
ATOM 581 C C . GLU A 1 70 ? -4.200 -8.482 5.643 1.00 93.62 70 GLU A C 1
ATOM 583 O O . GLU A 1 70 ? -3.704 -8.619 6.759 1.00 93.62 70 GLU A O 1
ATOM 588 N N . GLU A 1 71 ? -5.434 -7.999 5.497 1.00 91.25 71 GLU A N 1
ATOM 589 C CA . GLU A 1 71 ? -6.238 -7.545 6.635 1.00 91.25 71 GLU A CA 1
ATOM 590 C C . GLU A 1 71 ? -6.598 -8.701 7.587 1.00 91.25 71 GLU A C 1
ATOM 592 O O . GLU A 1 71 ? -6.708 -8.497 8.797 1.00 91.25 71 GLU A O 1
ATOM 597 N N . ILE A 1 72 ? -6.740 -9.938 7.093 1.00 90.75 72 ILE A N 1
ATOM 598 C CA . ILE A 1 72 ? -6.920 -11.122 7.953 1.00 90.75 72 ILE A CA 1
ATOM 599 C C . ILE A 1 72 ? -5.643 -11.443 8.739 1.00 90.75 72 ILE A C 1
ATOM 601 O O . ILE A 1 72 ? -5.736 -11.843 9.907 1.00 90.75 72 ILE A O 1
ATOM 605 N N . HIS A 1 73 ? -4.478 -11.323 8.103 1.00 91.62 73 HIS A N 1
ATOM 606 C CA . HIS A 1 73 ? -3.187 -11.599 8.721 1.00 91.62 73 HIS A CA 1
ATOM 607 C C . HIS A 1 73 ? -2.822 -10.500 9.726 1.00 91.62 73 HI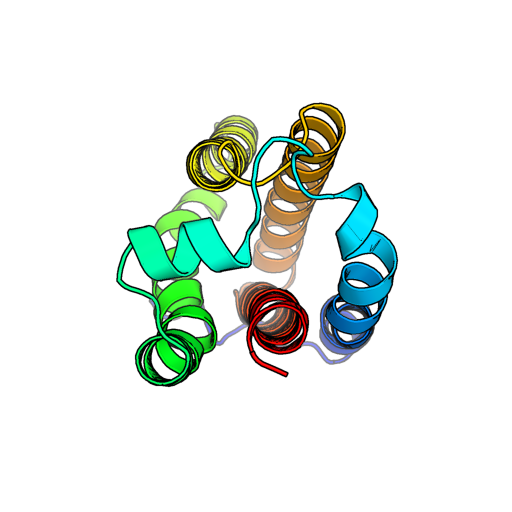S A C 1
ATOM 609 O O . HIS A 1 73 ? -2.712 -10.768 10.923 1.00 91.62 73 HIS A O 1
ATOM 615 N N . TRP A 1 74 ? -2.724 -9.258 9.253 1.00 91.25 74 TRP A N 1
ATOM 616 C CA . TRP A 1 74 ? -2.273 -8.101 10.018 1.00 91.25 74 TRP A CA 1
ATOM 617 C C . TRP A 1 74 ? -3.329 -7.559 10.986 1.00 91.25 74 TRP A C 1
ATOM 619 O O . TRP A 1 74 ? -2.993 -7.072 12.067 1.00 91.25 74 TRP A O 1
ATOM 629 N N . GLY A 1 75 ? -4.618 -7.665 10.646 1.00 86.25 75 GLY A N 1
ATOM 630 C CA . GLY A 1 75 ? -5.709 -7.083 11.434 1.00 86.25 75 GLY A CA 1
ATOM 631 C C . GLY A 1 75 ? -5.811 -7.639 12.854 1.00 86.25 75 GLY A C 1
ATOM 632 O O . GLY A 1 75 ? -6.135 -6.893 13.775 1.00 86.25 75 GLY A O 1
ATOM 633 N N . LYS A 1 76 ? -5.448 -8.912 13.068 1.00 85.88 76 LYS A N 1
ATOM 634 C CA . LYS A 1 76 ? -5.405 -9.531 14.408 1.00 85.88 76 LYS A CA 1
ATOM 635 C C . LYS A 1 76 ? -4.446 -8.802 15.346 1.00 85.88 76 LYS A C 1
ATOM 637 O O . LYS A 1 76 ? -4.693 -8.723 16.545 1.00 85.88 76 LYS A O 1
ATOM 642 N N . PHE A 1 77 ? -3.368 -8.238 14.804 1.00 86.19 77 PHE A N 1
ATOM 643 C CA . PHE A 1 77 ? -2.352 -7.583 15.616 1.00 86.19 77 PHE A CA 1
ATOM 644 C C . PHE A 1 77 ? -2.748 -6.179 16.080 1.00 86.19 77 PHE A C 1
ATOM 646 O O . PHE A 1 77 ? -2.159 -5.650 17.023 1.00 86.19 77 PHE A O 1
ATOM 653 N N . ARG A 1 78 ? -3.803 -5.598 15.492 1.00 83.94 78 ARG A N 1
ATOM 654 C CA . ARG A 1 78 ? -4.347 -4.290 15.893 1.00 83.94 78 ARG A CA 1
ATOM 655 C C . ARG A 1 78 ? -4.971 -4.311 17.293 1.00 83.94 78 ARG A C 1
ATOM 657 O O . ARG A 1 78 ? -5.150 -3.249 17.896 1.00 83.94 78 ARG A O 1
ATOM 664 N N . GLU A 1 79 ? -5.262 -5.499 17.822 1.00 81.38 79 GLU A N 1
ATOM 665 C CA . GLU A 1 79 ? -5.888 -5.713 19.132 1.00 81.38 79 GLU A CA 1
ATOM 666 C C . GLU A 1 79 ? -4.867 -5.838 20.280 1.00 81.38 79 GLU A C 1
ATOM 668 O O . GLU A 1 79 ? -5.202 -5.548 21.427 1.00 81.38 79 GLU A O 1
ATOM 673 N N . TYR A 1 80 ? -3.599 -6.173 20.006 1.00 81.75 80 TYR A N 1
ATOM 674 C CA . TYR A 1 80 ? -2.580 -6.320 21.055 1.00 81.75 80 TYR A CA 1
ATOM 675 C C . TYR A 1 80 ? -2.025 -4.963 21.489 1.00 81.75 80 TYR A C 1
ATOM 677 O O . TYR A 1 80 ? -1.265 -4.353 20.749 1.00 81.75 80 TYR A O 1
ATOM 685 N N . ALA A 1 81 ? -2.363 -4.473 22.683 1.00 70.19 81 ALA A N 1
ATOM 686 C CA . ALA A 1 81 ? -1.981 -3.125 23.128 1.00 70.19 81 ALA A CA 1
ATOM 687 C C . ALA A 1 81 ? -0.458 -2.900 23.273 1.00 70.19 81 ALA A C 1
ATOM 689 O O . ALA A 1 81 ? 0.034 -1.830 22.923 1.00 70.19 81 ALA A O 1
ATOM 690 N N . ASN A 1 82 ? 0.300 -3.902 23.729 1.00 76.12 82 ASN A N 1
ATOM 691 C CA . ASN A 1 82 ? 1.683 -3.701 24.192 1.00 76.12 82 ASN A CA 1
ATOM 692 C C . ASN A 1 82 ? 2.762 -3.813 23.096 1.00 76.12 82 ASN A C 1
ATOM 694 O O . ASN A 1 82 ? 3.925 -3.533 23.364 1.00 76.12 82 ASN A O 1
ATOM 698 N N . GLN A 1 83 ? 2.414 -4.233 21.873 1.00 81.56 83 GLN A N 1
ATOM 699 C CA . GLN A 1 83 ? 3.393 -4.546 20.810 1.00 81.56 83 GLN A CA 1
ATOM 700 C C . GLN A 1 83 ? 3.050 -3.915 19.451 1.00 81.56 83 GLN A C 1
ATOM 702 O O . GLN A 1 83 ? 3.583 -4.314 18.418 1.00 81.56 83 GLN A O 1
ATOM 707 N N . GLN A 1 84 ? 2.166 -2.915 19.425 1.00 86.81 84 GLN A N 1
ATOM 708 C CA . GLN A 1 84 ? 1.632 -2.383 18.163 1.00 86.81 84 GLN A CA 1
ATOM 709 C C . GLN A 1 84 ? 2.696 -1.749 17.273 1.00 86.81 84 GLN A C 1
ATOM 711 O O . GLN A 1 84 ? 2.689 -1.964 16.067 1.00 86.81 84 GLN A O 1
ATOM 716 N N . TRP A 1 85 ? 3.636 -1.011 17.865 1.00 91.75 85 TRP A N 1
ATOM 717 C CA . TRP A 1 85 ? 4.680 -0.331 17.102 1.00 91.75 85 TRP A CA 1
ATOM 718 C C . TRP A 1 85 ? 5.593 -1.320 16.362 1.00 91.75 85 TRP A C 1
ATOM 720 O O . TRP A 1 85 ? 5.947 -1.074 15.212 1.00 91.75 85 TRP A O 1
ATOM 730 N N . ILE A 1 86 ? 5.902 -2.468 16.981 1.00 94.19 86 ILE A N 1
ATOM 731 C CA . ILE A 1 86 ? 6.687 -3.541 16.354 1.00 94.19 86 ILE A CA 1
ATOM 732 C C . ILE A 1 86 ? 5.934 -4.065 15.135 1.00 94.19 86 ILE A C 1
ATOM 734 O O . ILE A 1 86 ? 6.520 -4.248 14.075 1.00 94.19 86 ILE A O 1
ATOM 738 N N . MET A 1 87 ? 4.620 -4.251 15.257 1.00 94.50 87 MET A N 1
ATOM 739 C CA . MET A 1 87 ? 3.792 -4.768 14.168 1.00 94.50 87 MET A CA 1
ATOM 740 C C . MET A 1 87 ? 3.709 -3.792 12.991 1.00 94.50 87 MET A C 1
ATOM 742 O O . MET A 1 87 ? 3.691 -4.239 11.849 1.00 94.50 87 MET A O 1
ATOM 746 N N . TYR A 1 88 ? 3.737 -2.477 13.232 1.00 95.12 88 TYR A N 1
ATOM 747 C CA . TYR A 1 88 ? 3.807 -1.482 12.152 1.00 95.12 88 TYR A CA 1
ATOM 748 C C . TYR A 1 88 ? 5.139 -1.556 11.401 1.00 95.12 88 TYR A C 1
ATOM 750 O O . TYR A 1 88 ? 5.164 -1.503 10.173 1.00 95.12 88 TYR A O 1
ATOM 758 N N . VAL A 1 89 ? 6.238 -1.724 12.140 1.00 96.75 89 VAL A N 1
ATOM 759 C CA . VAL A 1 89 ? 7.580 -1.895 11.569 1.00 96.75 89 VAL A CA 1
ATOM 760 C C . VAL A 1 89 ? 7.683 -3.204 10.789 1.00 96.75 89 VAL A C 1
ATOM 762 O O . VAL A 1 89 ? 8.220 -3.200 9.686 1.00 96.75 89 VAL A O 1
ATOM 765 N N . LEU A 1 90 ? 7.143 -4.308 11.312 1.00 96.25 90 LEU A N 1
ATOM 766 C CA . LEU A 1 90 ? 7.139 -5.602 10.624 1.00 96.25 90 LEU A CA 1
ATOM 767 C C . LEU A 1 90 ? 6.276 -5.575 9.358 1.00 96.25 90 LEU A C 1
ATOM 769 O O . LEU A 1 90 ? 6.711 -6.079 8.325 1.00 96.25 90 LEU A O 1
ATOM 773 N N . PHE A 1 91 ? 5.101 -4.943 9.418 1.00 96.00 91 PHE A N 1
ATOM 774 C CA . PHE A 1 91 ? 4.240 -4.726 8.255 1.00 96.00 91 PHE A CA 1
ATOM 775 C C . PHE A 1 91 ? 4.983 -3.965 7.152 1.00 96.00 91 PHE A C 1
ATOM 777 O O . PHE A 1 91 ? 5.069 -4.438 6.019 1.00 96.00 91 PHE A O 1
ATOM 784 N N . ALA A 1 92 ? 5.579 -2.818 7.486 1.00 97.56 92 ALA A N 1
ATOM 785 C CA . ALA A 1 92 ? 6.333 -2.027 6.520 1.00 97.56 92 ALA A CA 1
ATOM 786 C C . ALA A 1 92 ? 7.581 -2.774 6.023 1.00 97.56 92 ALA A C 1
ATOM 788 O O . ALA A 1 92 ? 7.870 -2.773 4.831 1.00 97.56 92 ALA A O 1
ATOM 789 N N . GLY A 1 93 ? 8.298 -3.461 6.915 1.00 97.50 93 GLY A N 1
ATOM 790 C CA . GLY A 1 93 ? 9.498 -4.229 6.587 1.00 97.50 93 GLY A CA 1
ATOM 791 C C . GLY A 1 93 ? 9.230 -5.345 5.579 1.00 97.50 93 GLY A C 1
ATOM 792 O O . GLY A 1 93 ? 9.975 -5.472 4.611 1.00 97.50 93 GLY A O 1
ATOM 793 N N . TYR A 1 94 ? 8.137 -6.095 5.751 1.00 96.38 94 TYR A N 1
ATOM 794 C CA . TYR A 1 94 ? 7.702 -7.109 4.786 1.00 96.38 94 TYR A CA 1
ATOM 795 C C . TYR A 1 94 ? 7.534 -6.520 3.378 1.00 96.38 94 TYR A C 1
ATOM 797 O O . TYR A 1 94 ? 8.060 -7.069 2.412 1.00 96.38 94 TYR A O 1
ATOM 805 N N . HIS A 1 95 ? 6.885 -5.359 3.266 1.00 96.50 95 HIS A N 1
ATOM 806 C CA . HIS A 1 95 ? 6.697 -4.682 1.983 1.00 96.50 95 HIS A CA 1
ATOM 807 C C . HIS A 1 95 ? 8.017 -4.211 1.374 1.00 96.50 95 HIS A C 1
ATOM 809 O O . HIS A 1 95 ? 8.229 -4.356 0.171 1.00 96.50 95 HIS A O 1
ATOM 815 N N . ILE A 1 96 ? 8.938 -3.694 2.189 1.00 97.56 96 ILE A N 1
ATOM 816 C CA . ILE A 1 96 ? 10.260 -3.289 1.703 1.00 97.56 96 ILE A CA 1
ATOM 817 C C . ILE A 1 96 ? 11.032 -4.469 1.116 1.00 97.56 96 ILE A C 1
ATOM 819 O O . ILE A 1 96 ? 11.703 -4.277 0.108 1.00 97.56 96 ILE A O 1
ATOM 823 N N . LEU A 1 97 ? 10.903 -5.684 1.659 1.00 95.62 97 LEU A N 1
ATOM 824 C CA . LEU A 1 97 ? 11.545 -6.868 1.071 1.00 95.62 97 LEU A CA 1
ATOM 825 C C . LEU A 1 97 ? 11.066 -7.131 -0.362 1.00 95.62 97 LEU A C 1
ATOM 827 O O . LEU A 1 97 ? 11.872 -7.472 -1.225 1.00 95.62 97 LEU A O 1
ATOM 831 N N . VAL A 1 98 ? 9.773 -6.939 -0.625 1.00 91.69 98 VAL A N 1
ATOM 832 C CA . VAL A 1 98 ? 9.190 -7.112 -1.964 1.00 91.69 98 VAL A CA 1
ATOM 833 C C . VAL A 1 98 ? 9.596 -5.963 -2.895 1.00 91.69 98 VAL A C 1
ATOM 835 O O . VAL A 1 98 ? 9.897 -6.184 -4.067 1.00 91.69 98 VAL A O 1
ATOM 838 N N . LEU A 1 99 ? 9.652 -4.735 -2.375 1.00 93.25 99 LEU A N 1
ATOM 839 C CA . LEU A 1 99 ? 9.945 -3.524 -3.147 1.00 93.25 99 LEU A CA 1
ATOM 840 C C . LEU A 1 99 ? 11.445 -3.289 -3.395 1.00 93.25 99 LEU A C 1
ATOM 842 O O . LEU A 1 99 ? 11.793 -2.525 -4.297 1.00 93.25 99 LEU A O 1
ATOM 846 N N . ALA A 1 100 ? 12.335 -3.931 -2.631 1.00 93.88 100 ALA A N 1
ATOM 847 C CA . ALA A 1 100 ? 13.780 -3.675 -2.635 1.00 93.88 100 ALA A CA 1
ATOM 848 C C . ALA A 1 100 ? 14.443 -3.830 -4.010 1.00 93.88 100 ALA A C 1
ATOM 850 O O . ALA A 1 100 ? 15.392 -3.113 -4.319 1.00 93.88 100 ALA A O 1
ATOM 851 N N . ASN A 1 101 ? 13.932 -4.740 -4.841 1.00 89.88 101 ASN A N 1
ATOM 852 C CA . ASN A 1 101 ? 14.458 -4.971 -6.186 1.00 89.88 101 ASN A CA 1
ATOM 853 C C . ASN A 1 101 ? 13.916 -3.989 -7.232 1.00 89.88 101 ASN A C 1
ATOM 855 O O . ASN A 1 101 ? 14.370 -4.021 -8.368 1.00 89.88 101 ASN A O 1
ATOM 859 N N . LEU A 1 102 ? 12.937 -3.152 -6.884 1.00 90.25 102 LEU A N 1
ATOM 860 C CA . LEU A 1 102 ? 12.228 -2.291 -7.831 1.00 90.25 102 LEU A CA 1
ATOM 861 C C . LEU A 1 102 ? 12.487 -0.806 -7.579 1.00 90.25 102 LEU A C 1
ATOM 863 O O . LEU A 1 102 ? 12.651 -0.043 -8.528 1.00 90.25 102 LEU A O 1
ATOM 867 N N . LEU A 1 103 ? 12.510 -0.388 -6.314 1.00 93.94 103 LEU A N 1
ATOM 868 C CA . LEU A 1 103 ? 12.584 1.020 -5.927 1.00 93.94 103 LEU A CA 1
ATOM 869 C C . LEU A 1 103 ? 14.026 1.445 -5.643 1.00 93.94 103 LEU A C 1
ATOM 871 O O . LEU A 1 103 ? 14.838 0.664 -5.141 1.00 93.94 103 LEU A O 1
ATOM 875 N N . SER A 1 104 ? 14.338 2.716 -5.893 1.00 93.94 104 SER A N 1
ATOM 876 C CA . SER A 1 104 ? 15.611 3.288 -5.447 1.00 93.94 104 SER A CA 1
ATOM 877 C C . SER A 1 104 ? 15.670 3.395 -3.913 1.00 93.94 104 SER A C 1
ATOM 879 O O . SER A 1 104 ? 14.647 3.422 -3.222 1.00 93.94 104 SER A O 1
ATOM 881 N N . ARG A 1 105 ? 16.881 3.488 -3.344 1.00 95.19 105 ARG A N 1
ATOM 882 C CA . ARG A 1 105 ? 17.085 3.491 -1.877 1.00 95.19 105 ARG A CA 1
ATOM 883 C C . ARG A 1 105 ? 16.304 4.592 -1.159 1.00 95.19 105 ARG A C 1
ATOM 885 O O . ARG A 1 105 ? 15.759 4.352 -0.086 1.00 95.19 105 ARG A O 1
ATOM 892 N N . ILE A 1 106 ? 16.240 5.786 -1.751 1.00 95.88 106 ILE A N 1
ATOM 893 C CA . ILE A 1 106 ? 15.511 6.926 -1.179 1.00 95.88 106 ILE A CA 1
ATOM 894 C C . ILE A 1 106 ? 14.016 6.597 -1.100 1.00 95.88 106 ILE A C 1
ATOM 896 O O . ILE A 1 106 ? 13.390 6.799 -0.060 1.00 95.88 106 ILE A O 1
ATOM 900 N N . TRP A 1 107 ? 13.456 6.015 -2.161 1.00 96.00 107 TRP A N 1
ATOM 901 C CA . TRP A 1 107 ? 12.042 5.652 -2.201 1.00 96.00 107 TRP A CA 1
ATOM 902 C C . TRP A 1 107 ? 11.696 4.442 -1.340 1.00 96.00 107 TRP A C 1
ATOM 904 O O . TRP A 1 107 ? 10.574 4.387 -0.841 1.00 96.00 107 TRP A O 1
ATOM 914 N N . LEU A 1 108 ? 12.634 3.528 -1.077 1.00 97.06 108 LEU A N 1
ATOM 915 C CA . LEU A 1 108 ? 12.447 2.485 -0.061 1.00 97.06 108 LEU A CA 1
ATOM 916 C C . LEU A 1 108 ? 12.291 3.089 1.338 1.00 97.06 108 LEU A C 1
ATOM 918 O O . LEU A 1 108 ? 11.371 2.713 2.060 1.00 97.06 108 LEU A O 1
ATOM 922 N N . ILE A 1 109 ? 13.131 4.064 1.704 1.00 97.88 109 ILE A N 1
ATOM 923 C CA . ILE A 1 109 ? 13.029 4.751 3.003 1.00 97.88 109 ILE A CA 1
ATOM 924 C C . ILE A 1 109 ? 11.700 5.509 3.103 1.00 97.88 109 ILE A C 1
ATOM 926 O O . ILE A 1 109 ? 10.992 5.376 4.101 1.00 97.88 109 ILE A O 1
ATOM 930 N N . ILE A 1 110 ? 11.331 6.263 2.061 1.00 97.00 110 ILE A N 1
ATOM 931 C CA . ILE A 1 110 ? 10.052 6.989 2.024 1.00 97.00 110 ILE A CA 1
ATOM 932 C C . ILE A 1 110 ? 8.879 6.010 2.150 1.00 97.00 110 ILE A C 1
ATOM 934 O O . ILE A 1 110 ? 8.006 6.214 2.993 1.00 97.00 110 ILE A O 1
ATOM 938 N N . SER A 1 111 ? 8.880 4.927 1.369 1.00 97.06 111 SER A N 1
ATOM 939 C CA . SER A 1 111 ? 7.819 3.912 1.398 1.00 97.06 111 SER A CA 1
ATOM 940 C C . SER A 1 111 ? 7.707 3.266 2.774 1.00 97.06 111 SER A C 1
ATOM 942 O O . SER A 1 111 ? 6.604 3.119 3.287 1.00 97.06 111 SER A O 1
ATOM 944 N N . PHE A 1 112 ? 8.834 2.950 3.415 1.00 98.44 112 PHE A N 1
ATOM 945 C CA . PHE A 1 112 ? 8.849 2.382 4.759 1.00 98.44 112 PHE A CA 1
ATOM 946 C C . PHE A 1 112 ? 8.168 3.313 5.768 1.00 98.44 112 PHE A C 1
ATOM 948 O O . PHE A 1 112 ? 7.264 2.890 6.487 1.00 98.44 112 PHE A O 1
ATOM 955 N N . LEU A 1 113 ? 8.553 4.593 5.791 1.00 98.38 113 LEU A N 1
ATOM 956 C CA . LEU A 1 113 ? 7.979 5.580 6.710 1.00 98.38 113 LEU A CA 1
ATOM 957 C C . LEU A 1 113 ? 6.480 5.788 6.464 1.00 98.38 113 LEU A C 1
ATOM 959 O O . LEU A 1 113 ? 5.698 5.835 7.418 1.00 98.38 113 LEU A O 1
ATOM 963 N N . VAL A 1 114 ? 6.070 5.863 5.195 1.00 97.38 114 VAL A N 1
ATOM 964 C CA . VAL A 1 114 ? 4.656 5.970 4.813 1.00 97.38 114 VAL A CA 1
ATOM 965 C C . VAL A 1 114 ? 3.877 4.741 5.279 1.00 97.38 114 VAL A C 1
ATOM 967 O O . VAL A 1 114 ? 2.832 4.897 5.905 1.00 97.38 114 VAL A O 1
ATOM 970 N N . LEU A 1 115 ? 4.389 3.530 5.051 1.00 97.50 115 LEU A N 1
ATOM 971 C CA . LEU A 1 115 ? 3.717 2.285 5.432 1.00 97.50 115 LEU A CA 1
ATOM 972 C C . LEU A 1 115 ? 3.603 2.116 6.950 1.00 97.50 115 LEU A C 1
ATOM 974 O O . LEU A 1 115 ? 2.550 1.693 7.429 1.00 97.50 115 LEU A O 1
ATOM 978 N N . VAL A 1 116 ? 4.623 2.506 7.724 1.00 97.81 116 VAL A N 1
ATOM 979 C CA . VAL A 1 116 ? 4.523 2.555 9.195 1.00 97.81 116 VAL A CA 1
ATOM 980 C C . VAL A 1 116 ? 3.411 3.521 9.619 1.00 97.81 116 VAL A C 1
ATOM 982 O O . VAL A 1 116 ? 2.577 3.177 10.462 1.00 97.81 116 VAL A O 1
ATOM 985 N N . GLY A 1 117 ? 3.359 4.712 9.013 1.00 97.19 117 GLY A N 1
ATOM 986 C CA . GLY A 1 117 ? 2.318 5.706 9.281 1.00 97.19 117 GLY A CA 1
ATOM 987 C C . GLY A 1 117 ? 0.912 5.214 8.928 1.00 97.19 117 GLY A C 1
ATOM 988 O O . GLY A 1 117 ? -0.021 5.398 9.712 1.00 97.19 117 GLY A O 1
ATOM 989 N N . VAL A 1 118 ? 0.761 4.536 7.789 1.00 96.19 118 VAL A N 1
ATOM 990 C CA . VAL A 1 118 ? -0.502 3.928 7.345 1.00 96.19 118 VAL A CA 1
ATOM 991 C C . VAL A 1 118 ? -0.933 2.810 8.293 1.00 96.19 118 VAL A C 1
ATOM 993 O O . VAL A 1 118 ? -2.082 2.807 8.732 1.00 96.19 118 VAL A O 1
ATOM 996 N N . ALA A 1 119 ? -0.028 1.912 8.692 1.00 95.88 119 ALA A N 1
ATOM 997 C CA . ALA A 1 119 ? -0.335 0.835 9.635 1.00 95.88 119 ALA A CA 1
ATOM 998 C C . ALA A 1 119 ? -0.800 1.373 11.001 1.00 95.88 119 ALA A C 1
ATOM 1000 O O . ALA A 1 119 ? -1.779 0.878 11.581 1.00 95.88 119 ALA A O 1
ATOM 1001 N N . TYR A 1 120 ? -0.146 2.431 11.488 1.00 96.06 120 TYR A N 1
ATOM 1002 C CA . TYR A 1 120 ? -0.581 3.156 12.679 1.00 96.06 120 TYR A CA 1
ATOM 1003 C C . TYR A 1 120 ? -1.977 3.763 12.491 1.00 96.06 120 TYR A C 1
ATOM 1005 O O . TYR A 1 120 ? -2.878 3.517 13.299 1.00 96.06 120 TYR A O 1
ATOM 1013 N N . LEU A 1 121 ? -2.186 4.512 11.407 1.00 96.25 121 LEU A N 1
ATOM 1014 C CA . LEU A 1 121 ? -3.452 5.179 11.114 1.00 96.25 121 LEU A CA 1
ATOM 1015 C C . LEU A 1 121 ? -4.611 4.182 10.994 1.00 96.25 121 LEU A C 1
ATOM 1017 O O . LEU A 1 121 ? -5.669 4.389 11.588 1.00 96.25 121 LEU A O 1
ATOM 1021 N N . TRP A 1 122 ? -4.413 3.074 10.285 1.00 95.38 122 TRP A N 1
ATOM 1022 C CA . TRP A 1 122 ? -5.400 2.003 10.178 1.00 95.38 122 TRP A CA 1
ATOM 1023 C C . TRP A 1 122 ? -5.735 1.382 11.526 1.00 95.38 122 TRP A C 1
ATOM 1025 O O . TRP A 1 122 ? -6.899 1.074 11.778 1.00 95.38 122 TRP A O 1
ATOM 1035 N N . THR A 1 123 ? -4.760 1.255 12.425 1.00 94.12 123 THR A N 1
ATOM 1036 C CA . THR A 1 123 ? -5.008 0.774 13.789 1.00 94.12 123 THR A CA 1
ATOM 1037 C C . THR A 1 123 ? -5.840 1.766 14.597 1.00 94.12 123 THR A C 1
ATOM 1039 O O . THR A 1 123 ? -6.788 1.361 15.276 1.00 94.12 123 THR A O 1
ATOM 1042 N N . VAL A 1 124 ? -5.554 3.066 14.484 1.00 94.56 124 VAL A N 1
ATOM 1043 C CA . VAL A 1 124 ? -6.365 4.123 15.112 1.00 94.56 124 VAL A CA 1
ATOM 1044 C C . VAL A 1 124 ? -7.799 4.092 14.583 1.00 94.56 124 VAL A C 1
ATOM 1046 O O . VAL A 1 124 ? -8.743 4.096 15.375 1.00 94.56 124 VAL A O 1
ATOM 1049 N N . LEU A 1 125 ? -7.981 4.019 13.262 1.00 94.56 125 LEU A N 1
ATOM 1050 C CA . LEU A 1 125 ? -9.302 3.959 12.632 1.00 94.56 125 LEU A CA 1
ATOM 1051 C C . LEU A 1 125 ? -10.064 2.692 13.025 1.00 94.56 125 LEU A C 1
ATOM 1053 O O . LEU A 1 125 ? -11.237 2.785 13.382 1.00 94.56 125 LEU A O 1
ATOM 1057 N N . TYR A 1 126 ? -9.391 1.539 13.035 1.00 93.50 126 TYR A N 1
ATOM 1058 C CA . TYR A 1 126 ? -9.973 0.264 13.446 1.00 93.50 126 TYR A CA 1
ATOM 1059 C C . TYR A 1 126 ? -10.540 0.332 14.864 1.00 93.50 126 TYR A C 1
ATOM 1061 O O . TYR A 1 126 ? -11.706 -0.001 15.086 1.00 93.50 126 TYR A O 1
ATOM 1069 N N . LYS A 1 127 ? -9.738 0.827 15.816 1.00 92.62 127 LYS A N 1
ATOM 1070 C CA . LYS A 1 127 ? -10.154 0.985 17.215 1.00 92.62 127 LYS A CA 1
ATOM 1071 C C . LYS A 1 127 ? -11.280 2.005 17.361 1.00 92.62 127 LYS A C 1
ATOM 1073 O O . LYS A 1 127 ? -12.242 1.756 18.079 1.00 92.62 127 LYS A O 1
ATOM 1078 N N . LYS A 1 128 ? -11.183 3.141 16.663 1.00 94.81 128 LYS A N 1
ATOM 1079 C CA . LYS A 1 128 ? -12.157 4.237 16.761 1.00 94.81 128 LYS A CA 1
ATOM 1080 C C . LYS A 1 128 ? -13.526 3.879 16.188 1.00 94.81 128 LYS A C 1
ATOM 1082 O O . LYS A 1 128 ? -14.541 4.330 16.708 1.00 94.81 128 LYS A O 1
ATOM 1087 N N . LEU A 1 129 ? -13.550 3.111 15.104 1.00 94.56 129 LEU A N 1
ATOM 1088 C CA . LEU A 1 129 ? -14.774 2.740 14.393 1.00 94.56 129 LEU A CA 1
ATOM 1089 C C . LEU A 1 129 ? -15.297 1.357 14.793 1.00 94.56 129 LEU A C 1
ATOM 1091 O O . LEU A 1 129 ? -16.352 0.947 14.313 1.00 94.56 129 LEU A O 1
ATOM 1095 N N . ASN A 1 130 ? -14.569 0.648 15.662 1.00 93.00 130 ASN A N 1
ATOM 1096 C CA . ASN A 1 130 ? -14.842 -0.733 16.046 1.00 93.00 130 ASN A CA 1
ATOM 1097 C C . ASN A 1 130 ? -15.052 -1.642 14.815 1.00 93.00 130 ASN A C 1
ATOM 1099 O O . ASN A 1 130 ? -16.015 -2.414 14.728 1.00 93.00 130 ASN A O 1
ATOM 1103 N N . GLY A 1 131 ? -14.182 -1.492 13.812 1.00 92.75 131 GLY A N 1
ATOM 1104 C CA . GLY A 1 131 ? -14.289 -2.211 12.548 1.00 92.75 131 GLY A CA 1
ATOM 1105 C C . GLY A 1 131 ? -13.260 -1.797 11.495 1.00 92.75 131 GLY A C 1
ATOM 1106 O O . GLY A 1 131 ? -12.668 -0.724 11.558 1.00 92.75 131 GLY A O 1
ATOM 1107 N N . GLY A 1 132 ? -13.022 -2.689 10.534 1.00 93.12 132 GLY A N 1
ATOM 1108 C CA . GLY A 1 132 ? -11.941 -2.596 9.552 1.00 93.12 132 GLY A CA 1
ATOM 1109 C C . GLY A 1 132 ? -12.335 -2.083 8.171 1.00 93.12 132 GLY A C 1
ATOM 1110 O O . GLY A 1 132 ? -11.465 -2.042 7.307 1.00 93.12 132 GLY A O 1
ATOM 1111 N N . ILE A 1 133 ? -13.590 -1.675 7.936 1.00 95.25 133 ILE A N 1
ATOM 1112 C CA . ILE A 1 133 ? -14.038 -1.388 6.562 1.00 95.25 133 ILE A CA 1
ATOM 1113 C C . ILE A 1 133 ? -13.316 -0.185 5.953 1.00 95.25 133 ILE A C 1
ATOM 1115 O O . ILE A 1 133 ? -12.991 -0.206 4.773 1.00 95.25 133 ILE A O 1
ATOM 1119 N N . ILE A 1 134 ? -13.034 0.856 6.744 1.00 96.50 134 ILE A N 1
ATOM 1120 C CA . ILE A 1 134 ? -12.312 2.035 6.252 1.00 96.50 134 ILE A CA 1
ATOM 1121 C C . ILE A 1 134 ? -10.850 1.688 5.927 1.00 96.50 134 ILE A C 1
ATOM 1123 O O . ILE A 1 134 ? -10.460 1.954 4.792 1.00 96.50 134 ILE A O 1
ATOM 1127 N N . PRO A 1 135 ? -10.068 1.048 6.827 1.00 95.06 135 PRO A N 1
ATOM 1128 C CA . PRO A 1 135 ? -8.758 0.499 6.472 1.00 95.06 135 PRO A CA 1
ATOM 1129 C C . PRO A 1 135 ? -8.780 -0.358 5.202 1.00 95.06 135 PRO A C 1
ATOM 1131 O O . PRO A 1 135 ? -8.047 -0.063 4.261 1.00 95.06 135 PRO A O 1
ATOM 1134 N N . PHE A 1 136 ? -9.692 -1.331 5.125 1.00 95.56 136 PHE A N 1
ATOM 1135 C CA . PHE A 1 136 ? -9.824 -2.226 3.976 1.00 95.56 136 PHE A CA 1
ATOM 1136 C C . PHE A 1 136 ? -10.089 -1.473 2.665 1.00 95.56 136 PHE A C 1
ATOM 1138 O O . PHE A 1 136 ? -9.403 -1.705 1.675 1.00 95.56 136 PHE A O 1
ATOM 1145 N N . LEU A 1 137 ? -11.051 -0.545 2.648 1.00 96.69 137 LEU A N 1
ATOM 1146 C CA . LEU A 1 137 ? -11.364 0.233 1.447 1.00 96.69 137 LEU A CA 1
ATOM 1147 C C . LEU A 1 137 ? -10.211 1.160 1.052 1.00 96.69 137 LEU A C 1
ATOM 1149 O O . LEU A 1 137 ? -9.940 1.309 -0.135 1.00 96.69 137 LEU A O 1
ATOM 1153 N N . SER A 1 1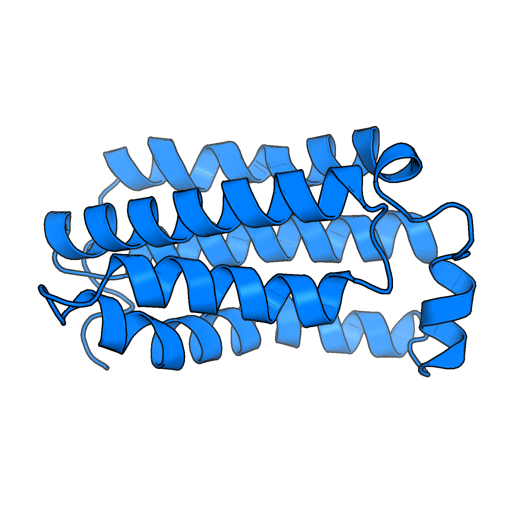38 ? -9.515 1.763 2.021 1.00 96.81 138 SER A N 1
ATOM 1154 C CA . SER A 1 138 ? -8.329 2.567 1.716 1.00 96.81 138 SER A CA 1
ATOM 1155 C C . SER A 1 138 ? -7.190 1.724 1.133 1.00 96.81 138 SER A C 1
ATOM 1157 O O . SER A 1 138 ? -6.572 2.152 0.164 1.00 96.81 138 SER A O 1
ATOM 1159 N N . HIS A 1 139 ? -6.969 0.510 1.648 1.00 96.00 139 HIS A N 1
ATOM 1160 C CA . HIS A 1 139 ? -6.000 -0.445 1.107 1.00 96.00 139 HIS A CA 1
ATOM 1161 C C . HIS A 1 139 ? -6.352 -0.820 -0.338 1.00 96.00 139 HIS A C 1
ATOM 1163 O O . HIS A 1 139 ? -5.567 -0.583 -1.247 1.00 96.00 139 HIS A O 1
ATOM 1169 N N . LEU A 1 140 ? -7.584 -1.287 -0.560 1.00 96.00 140 LEU A N 1
ATOM 1170 C CA . LEU A 1 140 ? -8.116 -1.636 -1.878 1.00 96.00 140 LEU A CA 1
ATOM 1171 C C . LEU A 1 140 ? -7.900 -0.516 -2.910 1.00 96.00 140 LEU A C 1
ATOM 1173 O O . LEU A 1 140 ? -7.439 -0.771 -4.020 1.00 96.00 140 LEU A O 1
ATOM 1177 N N . VAL A 1 141 ? -8.236 0.730 -2.560 1.00 97.00 141 VAL A N 1
ATOM 1178 C CA . VAL A 1 141 ? -8.085 1.872 -3.476 1.00 97.00 141 VAL A CA 1
ATOM 1179 C C . VAL A 1 141 ? -6.611 2.184 -3.754 1.00 97.00 141 VAL A C 1
ATOM 1181 O O . VAL A 1 141 ? -6.269 2.491 -4.897 1.00 97.00 141 VAL A O 1
ATOM 1184 N N . ALA A 1 142 ? -5.738 2.085 -2.748 1.00 96.50 142 ALA A N 1
ATOM 1185 C CA . ALA A 1 142 ? -4.301 2.270 -2.938 1.00 96.50 142 ALA A CA 1
ATOM 1186 C C . ALA A 1 142 ? -3.717 1.212 -3.890 1.00 96.50 142 ALA A C 1
ATOM 1188 O O . ALA A 1 142 ? -3.010 1.578 -4.831 1.00 96.50 142 ALA A O 1
ATOM 1189 N N . ASP A 1 143 ? -4.083 -0.059 -3.716 1.00 96.06 143 ASP A N 1
ATOM 1190 C CA . ASP A 1 143 ? -3.612 -1.169 -4.551 1.00 96.06 143 ASP A CA 1
ATOM 1191 C C . ASP A 1 143 ? -4.082 -1.042 -5.996 1.00 96.06 143 ASP A C 1
ATOM 1193 O O . ASP A 1 143 ? -3.283 -1.199 -6.920 1.00 96.06 143 ASP A O 1
ATOM 1197 N N . ILE A 1 144 ? -5.347 -0.667 -6.210 1.00 96.00 144 ILE A N 1
ATOM 1198 C CA . ILE A 1 144 ? -5.859 -0.357 -7.553 1.00 96.00 144 ILE A CA 1
ATOM 1199 C C . ILE A 1 144 ? -5.016 0.749 -8.201 1.00 96.00 144 ILE A C 1
ATOM 1201 O O . ILE A 1 144 ? -4.667 0.647 -9.378 1.00 96.00 144 ILE A O 1
ATOM 1205 N N . GLY A 1 145 ? -4.661 1.788 -7.439 1.00 95.94 145 GLY A N 1
ATOM 1206 C CA . GLY A 1 145 ? -3.776 2.854 -7.901 1.00 95.94 145 GLY A CA 1
ATOM 1207 C C . GLY A 1 145 ? -2.393 2.337 -8.304 1.00 95.94 145 GLY A C 1
ATOM 1208 O O . GLY A 1 145 ? -1.945 2.607 -9.418 1.00 95.94 145 GLY A O 1
ATOM 1209 N N . ILE A 1 146 ? -1.735 1.566 -7.435 1.00 94.75 146 ILE A N 1
ATOM 1210 C CA . ILE A 1 146 ? -0.384 1.023 -7.665 1.00 94.75 146 ILE A CA 1
ATOM 1211 C C . ILE A 1 146 ? -0.364 0.094 -8.877 1.00 94.75 146 ILE A C 1
ATOM 1213 O O . ILE A 1 146 ? 0.421 0.288 -9.808 1.00 94.75 146 ILE A O 1
ATOM 1217 N N . ILE A 1 147 ? -1.248 -0.901 -8.884 1.00 94.75 147 ILE A N 1
ATOM 1218 C CA . ILE A 1 147 ? -1.323 -1.922 -9.929 1.00 94.75 147 ILE A CA 1
ATOM 1219 C C . ILE A 1 147 ? -1.759 -1.304 -11.260 1.00 94.75 147 ILE A C 1
ATOM 1221 O O . ILE A 1 147 ? -1.215 -1.655 -12.310 1.00 94.75 147 ILE A O 1
ATOM 1225 N N . GLY A 1 148 ? -2.691 -0.348 -11.230 1.00 94.25 148 GLY A N 1
ATOM 1226 C CA . GLY A 1 148 ? -3.125 0.387 -12.416 1.00 94.25 148 GLY A CA 1
ATOM 1227 C C . GLY A 1 148 ? -1.991 1.183 -13.060 1.00 94.25 148 GLY A C 1
ATOM 1228 O O . GLY A 1 148 ? -1.826 1.135 -14.280 1.00 94.25 148 GLY A O 1
ATOM 1229 N N . VAL A 1 149 ? -1.169 1.864 -12.256 1.00 94.50 149 VAL A N 1
ATOM 1230 C CA . VAL A 1 149 ? 0.018 2.583 -12.748 1.00 94.50 149 VAL A CA 1
ATOM 1231 C C . VAL A 1 149 ? 1.060 1.623 -13.299 1.00 94.50 149 VAL A C 1
ATOM 1233 O O . VAL A 1 149 ? 1.552 1.843 -14.403 1.00 94.50 149 VAL A O 1
ATOM 1236 N N . ALA A 1 150 ? 1.364 0.543 -12.577 1.00 92.19 150 ALA A N 1
ATOM 1237 C CA . ALA A 1 150 ? 2.313 -0.464 -13.041 1.00 92.19 150 ALA A CA 1
ATOM 1238 C C . ALA A 1 150 ? 1.895 -1.044 -14.403 1.00 92.19 150 ALA A C 1
ATOM 1240 O O . ALA A 1 150 ? 2.725 -1.155 -15.305 1.00 92.19 150 ALA A O 1
ATOM 1241 N N . TYR A 1 151 ? 0.604 -1.331 -14.594 1.00 93.00 151 TYR A N 1
ATOM 1242 C CA . TYR A 1 151 ? 0.083 -1.767 -15.888 1.00 93.00 151 TYR A CA 1
ATOM 1243 C C . TYR A 1 151 ? 0.234 -0.684 -16.967 1.00 93.00 151 TYR A C 1
ATOM 1245 O O . TYR A 1 151 ? 0.724 -0.967 -18.062 1.00 93.00 151 TYR A O 1
ATOM 1253 N N . ALA A 1 152 ? -0.171 0.551 -16.657 1.00 92.19 152 ALA A N 1
ATOM 1254 C CA . ALA A 1 152 ? -0.174 1.664 -17.602 1.00 92.19 152 ALA A CA 1
ATOM 1255 C C . ALA A 1 152 ? 1.229 2.068 -18.069 1.00 92.19 152 ALA A C 1
ATOM 1257 O O . ALA A 1 152 ? 1.375 2.467 -19.213 1.00 92.19 152 ALA A O 1
ATOM 1258 N N . VAL A 1 153 ? 2.251 1.970 -17.219 1.00 89.56 153 VAL A N 1
ATOM 1259 C CA . VAL A 1 153 ? 3.624 2.331 -17.609 1.00 89.56 153 VAL A CA 1
ATOM 1260 C C . VAL A 1 153 ? 4.296 1.229 -18.435 1.00 89.56 153 VAL A C 1
ATOM 1262 O O . VAL A 1 153 ? 5.173 1.503 -19.250 1.00 89.56 153 VAL A O 1
ATOM 1265 N N . VAL A 1 154 ? 3.921 -0.033 -18.223 1.00 87.88 154 VAL A N 1
ATOM 1266 C CA . VAL A 1 154 ? 4.637 -1.176 -18.810 1.00 87.88 154 VAL A CA 1
ATOM 1267 C C . VAL A 1 154 ? 4.009 -1.659 -20.118 1.00 87.88 154 VAL A C 1
ATOM 1269 O O . VAL A 1 154 ? 4.728 -2.043 -21.052 1.00 87.88 154 VAL A O 1
ATOM 1272 N N . PHE A 1 155 ? 2.677 -1.706 -20.165 1.00 86.44 155 PHE A N 1
ATOM 1273 C CA . PHE A 1 155 ? 1.925 -2.402 -21.212 1.00 86.44 155 PHE A CA 1
ATOM 1274 C C . PHE A 1 155 ? 1.017 -1.496 -22.045 1.00 86.44 155 PHE A C 1
ATOM 1276 O O . PHE A 1 155 ? 0.424 -1.991 -23.005 1.00 86.44 155 PHE A O 1
ATOM 1283 N N . LYS A 1 156 ? 0.890 -0.217 -21.687 1.00 77.94 156 LYS A N 1
ATOM 1284 C CA . LYS A 1 156 ? 0.135 0.780 -22.449 1.00 77.94 156 LYS A CA 1
ATOM 1285 C C . LYS A 1 156 ? 1.095 1.786 -23.073 1.00 77.94 156 LYS A C 1
ATOM 1287 O O . LYS A 1 156 ? 0.776 2.234 -24.193 1.00 77.94 156 LYS A O 1
#